Protein AF-A0A8C6L9T1-F1 (afdb_monomer_lite)

Structure (mmCIF, N/CA/C/O backbone):
data_AF-A0A8C6L9T1-F1
#
_entry.id   AF-A0A8C6L9T1-F1
#
loop_
_atom_site.group_PDB
_atom_site.id
_atom_site.type_symbol
_atom_site.label_atom_id
_atom_site.label_alt_id
_atom_site.label_comp_id
_atom_site.label_asym_id
_atom_site.label_entity_id
_atom_site.label_seq_id
_atom_site.pdbx_PDB_ins_code
_atom_site.Cartn_x
_atom_site.Cartn_y
_atom_site.Cartn_z
_atom_site.occupancy
_atom_site.B_iso_or_equiv
_atom_site.auth_seq_id
_atom_site.auth_comp_id
_atom_site.auth_asym_id
_atom_site.auth_atom_id
_atom_site.pdbx_PDB_model_num
ATOM 1 N N . MET A 1 1 ? 16.383 -9.849 5.329 1.00 54.06 1 MET A N 1
ATOM 2 C CA . MET A 1 1 ? 15.966 -8.707 4.480 1.00 54.06 1 MET A CA 1
ATOM 3 C C . MET A 1 1 ? 14.457 -8.646 4.229 1.00 54.06 1 MET A C 1
ATOM 5 O O . MET A 1 1 ? 13.927 -7.550 4.269 1.00 54.06 1 MET A O 1
ATOM 9 N N . ALA A 1 2 ? 13.731 -9.762 4.059 1.00 57.06 2 ALA A N 1
ATOM 10 C CA . ALA A 1 2 ? 12.254 -9.745 4.027 1.00 57.06 2 ALA A CA 1
ATOM 11 C C . ALA A 1 2 ? 11.595 -9.427 5.394 1.00 57.06 2 ALA A C 1
ATOM 13 O O . ALA A 1 2 ? 10.460 -8.961 5.446 1.00 57.06 2 ALA A O 1
ATOM 14 N N . SER A 1 3 ? 12.325 -9.643 6.492 1.00 67.75 3 SER A N 1
ATOM 15 C CA . SER A 1 3 ? 11.867 -9.435 7.870 1.00 67.75 3 SER A CA 1
ATOM 16 C C . SER A 1 3 ? 11.558 -7.971 8.206 1.00 67.75 3 SER A C 1
ATOM 18 O O . SER A 1 3 ? 10.491 -7.696 8.737 1.00 67.75 3 SER A O 1
ATOM 20 N N . GLU A 1 4 ? 12.423 -7.022 7.834 1.00 81.25 4 GLU A N 1
ATOM 21 C CA . GLU A 1 4 ? 12.236 -5.601 8.190 1.00 81.25 4 GLU A CA 1
ATOM 22 C C . GLU A 1 4 ? 11.032 -4.960 7.487 1.00 81.25 4 GLU A C 1
ATOM 24 O O . GLU A 1 4 ? 10.337 -4.121 8.060 1.00 81.25 4 GLU A O 1
ATOM 29 N N . LEU A 1 5 ? 10.768 -5.342 6.232 1.00 84.94 5 LEU A N 1
ATOM 30 C CA . LEU A 1 5 ? 9.596 -4.860 5.499 1.00 84.94 5 LEU A CA 1
ATOM 31 C C . LEU A 1 5 ? 8.310 -5.391 6.133 1.00 84.94 5 LEU A C 1
ATOM 33 O O . LEU A 1 5 ? 7.363 -4.631 6.328 1.00 84.94 5 LEU A O 1
ATOM 37 N N . HIS A 1 6 ? 8.297 -6.681 6.474 1.00 85.00 6 HIS A N 1
ATOM 38 C CA . HIS A 1 6 ? 7.163 -7.308 7.135 1.00 85.00 6 HIS A CA 1
ATOM 39 C C . HIS A 1 6 ? 6.893 -6.676 8.504 1.00 85.00 6 HIS A C 1
ATOM 41 O O . HIS A 1 6 ? 5.753 -6.317 8.778 1.00 85.00 6 HIS A O 1
ATOM 47 N N . GLU A 1 7 ? 7.929 -6.453 9.317 1.00 87.44 7 GLU A N 1
ATOM 48 C CA . GLU A 1 7 ? 7.809 -5.742 10.594 1.00 87.44 7 GLU A CA 1
ATOM 49 C C . GLU A 1 7 ? 7.280 -4.322 10.413 1.00 87.44 7 GLU A C 1
ATOM 51 O O . GLU A 1 7 ? 6.344 -3.936 11.103 1.00 87.44 7 GLU A O 1
ATOM 56 N N . THR A 1 8 ? 7.802 -3.559 9.449 1.00 88.75 8 THR A N 1
ATOM 57 C CA . THR A 1 8 ? 7.329 -2.187 9.194 1.00 88.75 8 THR A CA 1
ATOM 58 C C . THR A 1 8 ? 5.836 -2.172 8.853 1.00 88.75 8 THR A C 1
ATOM 60 O O . THR A 1 8 ? 5.078 -1.356 9.374 1.00 88.75 8 THR A O 1
ATOM 63 N N . ILE A 1 9 ? 5.393 -3.095 7.994 1.00 88.81 9 ILE A N 1
ATOM 64 C CA . ILE A 1 9 ? 3.982 -3.228 7.608 1.00 88.81 9 ILE A CA 1
ATOM 65 C C . ILE A 1 9 ? 3.132 -3.685 8.799 1.00 88.81 9 ILE A C 1
ATOM 67 O O . ILE A 1 9 ? 2.029 -3.177 9.005 1.00 88.81 9 ILE A O 1
ATOM 71 N N . PHE A 1 10 ? 3.643 -4.624 9.592 1.00 88.62 10 PHE A N 1
ATOM 72 C CA . PHE A 1 10 ? 2.964 -5.154 10.765 1.00 88.62 10 PHE A CA 1
ATOM 73 C C . PHE A 1 10 ? 2.772 -4.084 11.843 1.00 88.62 10 PHE A C 1
ATOM 75 O O . PHE A 1 10 ? 1.658 -3.913 12.335 1.00 88.62 10 PHE A O 1
ATOM 82 N N . MET A 1 11 ? 3.812 -3.304 12.142 1.00 89.12 11 MET A N 1
ATOM 83 C CA . MET A 1 11 ? 3.736 -2.173 13.068 1.00 89.12 11 MET A CA 1
ATOM 84 C C . MET A 1 11 ? 2.771 -1.108 12.551 1.00 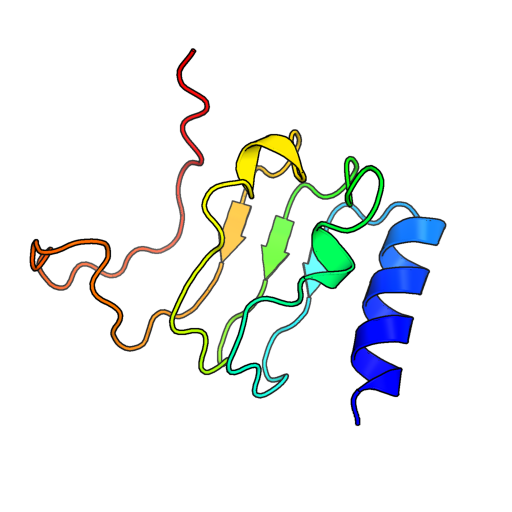89.12 11 MET A C 1
ATOM 86 O O . MET A 1 11 ? 1.881 -0.683 13.281 1.00 89.12 11 MET A O 1
ATOM 90 N N . ALA A 1 12 ? 2.834 -0.770 11.260 1.00 90.12 12 ALA A N 1
ATOM 91 C CA . ALA A 1 12 ? 1.903 0.186 10.665 1.00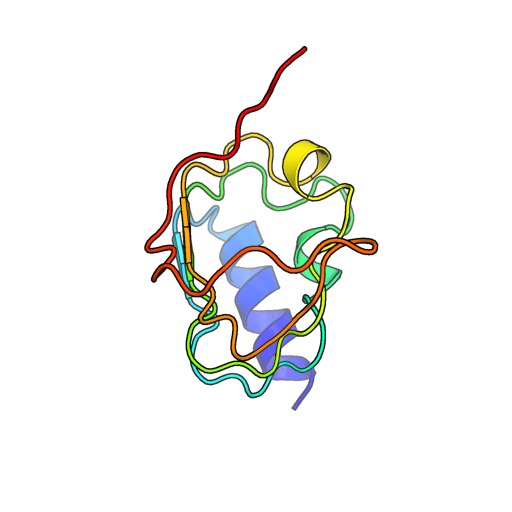 90.12 12 ALA A CA 1
ATOM 92 C C . ALA A 1 12 ? 0.437 -0.263 10.750 1.00 90.12 12 ALA A C 1
ATOM 94 O O . ALA A 1 12 ? -0.457 0.565 10.944 1.00 90.12 12 ALA A O 1
ATOM 95 N N . LYS A 1 13 ? 0.182 -1.571 10.629 1.00 88.38 13 LYS A N 1
ATOM 96 C CA . LYS A 1 13 ? -1.150 -2.158 10.803 1.00 88.38 13 LYS A CA 1
ATOM 97 C C . LYS A 1 13 ? -1.602 -2.085 12.262 1.00 88.38 13 LYS A C 1
ATOM 99 O O . LYS A 1 13 ? -2.726 -1.649 12.506 1.00 88.38 13 LYS A O 1
ATOM 104 N N . GLN A 1 14 ? -0.749 -2.477 13.211 1.00 88.38 14 GLN A N 1
ATOM 105 C CA . GLN A 1 14 ? -1.068 -2.454 14.643 1.00 88.38 14 GLN A CA 1
ATOM 106 C C . GLN A 1 14 ? -1.319 -1.035 15.160 1.00 88.38 14 GLN A C 1
ATOM 108 O O . GLN A 1 14 ? -2.323 -0.784 15.823 1.00 88.38 14 GLN A O 1
ATOM 113 N N . GLU A 1 15 ? -0.458 -0.091 14.792 1.00 90.19 15 GLU A N 1
ATOM 114 C CA . GLU A 1 15 ? -0.547 1.308 15.218 1.00 90.19 15 GLU A CA 1
ATOM 115 C C . GLU A 1 15 ? -1.509 2.140 14.359 1.00 90.19 15 GLU A C 1
ATOM 117 O O . GLU A 1 15 ? -1.676 3.341 14.577 1.00 90.19 15 GLU A O 1
ATOM 122 N N . ARG A 1 16 ? -2.173 1.508 13.379 1.00 89.25 16 ARG A N 1
ATOM 123 C CA . ARG A 1 16 ? -3.164 2.128 12.485 1.00 89.25 16 ARG A CA 1
ATOM 124 C C . ARG A 1 16 ? -2.627 3.398 11.822 1.00 89.25 16 ARG A C 1
ATOM 126 O O . ARG A 1 16 ? -3.307 4.424 11.754 1.00 89.25 16 ARG A O 1
ATOM 133 N N . HIS A 1 17 ? -1.398 3.325 11.324 1.00 91.44 17 HIS A N 1
ATOM 134 C CA . HIS A 1 17 ? -0.753 4.450 10.669 1.00 91.44 17 HIS A CA 1
ATOM 135 C C . HIS A 1 17 ? -1.517 4.892 9.422 1.00 91.44 17 HIS A C 1
ATOM 137 O O . HIS A 1 17 ? -1.818 4.103 8.525 1.00 91.44 17 HIS A O 1
ATOM 143 N N . LYS A 1 18 ? -1.758 6.201 9.344 1.00 90.81 18 LYS A N 1
ATOM 144 C CA . LYS A 1 18 ? -2.340 6.848 8.164 1.00 90.81 18 LYS A CA 1
ATOM 145 C C . LYS A 1 18 ? -1.332 7.046 7.043 1.00 90.81 18 LYS A C 1
ATOM 147 O O . LYS A 1 18 ? -1.719 7.111 5.884 1.00 90.81 18 LYS A O 1
ATOM 152 N N . ASN A 1 19 ? -0.048 7.147 7.374 1.00 89.81 19 ASN A N 1
ATOM 153 C CA . ASN A 1 19 ? 1.017 7.393 6.412 1.00 89.81 19 ASN A CA 1
ATOM 154 C C . ASN A 1 19 ? 2.060 6.280 6.532 1.00 89.81 19 ASN A C 1
ATOM 156 O O . ASN A 1 19 ? 2.540 6.017 7.633 1.00 89.81 19 ASN A O 1
ATOM 160 N N . LEU A 1 20 ? 2.425 5.655 5.414 1.00 90.94 20 LEU A N 1
ATOM 161 C CA . LEU A 1 20 ? 3.432 4.598 5.373 1.00 90.94 20 LEU A CA 1
ATOM 162 C C . LEU A 1 20 ? 4.549 4.948 4.395 1.00 90.94 20 LEU A C 1
ATOM 164 O O . LEU A 1 20 ? 4.305 5.270 3.230 1.00 90.94 20 LEU A O 1
ATOM 168 N N . PHE A 1 21 ? 5.787 4.841 4.875 1.00 90.06 21 PHE A N 1
ATOM 169 C CA . PHE A 1 21 ? 6.990 5.161 4.119 1.00 90.06 21 PHE A CA 1
ATOM 170 C C . PHE A 1 21 ? 7.783 3.890 3.815 1.00 90.06 21 PHE A C 1
ATOM 172 O O . PHE A 1 21 ? 8.435 3.321 4.682 1.00 90.06 21 PHE A O 1
ATOM 179 N N . LEU A 1 22 ? 7.762 3.477 2.553 1.00 88.38 22 LEU A N 1
ATOM 180 C CA . LEU A 1 22 ? 8.535 2.363 2.000 1.00 88.38 22 LEU A CA 1
ATOM 181 C C . LEU A 1 22 ? 9.523 2.853 0.933 1.00 88.38 22 LEU A C 1
ATOM 183 O O . LEU A 1 22 ? 9.849 2.142 -0.016 1.00 88.38 22 LEU A O 1
ATOM 187 N N . ASN A 1 23 ? 9.980 4.098 1.053 1.00 86.25 23 ASN A N 1
ATOM 188 C CA . ASN A 1 23 ? 10.950 4.675 0.130 1.00 86.25 23 ASN A CA 1
ATOM 189 C C . ASN A 1 23 ? 12.311 3.969 0.269 1.00 86.25 23 ASN A C 1
ATOM 191 O O . ASN A 1 23 ? 12.694 3.597 1.378 1.00 86.25 23 ASN A O 1
ATOM 195 N N . TYR A 1 24 ? 13.070 3.862 -0.827 1.00 85.88 24 TYR A N 1
ATOM 196 C CA . TYR A 1 24 ? 14.444 3.322 -0.828 1.00 85.88 24 TYR A CA 1
ATOM 197 C C . TYR A 1 24 ? 14.568 1.873 -0.326 1.00 85.88 24 TYR A C 1
ATOM 199 O O . TYR A 1 24 ? 15.602 1.482 0.211 1.00 85.88 24 TYR A O 1
ATOM 207 N N . LYS A 1 25 ? 13.523 1.056 -0.486 1.00 85.19 25 LYS A N 1
ATOM 208 C CA . LYS A 1 25 ? 13.515 -0.347 -0.039 1.00 85.19 25 LYS A CA 1
ATOM 209 C C . LYS A 1 25 ? 13.912 -1.334 -1.141 1.00 85.19 25 LYS A C 1
ATOM 211 O O . LYS A 1 25 ? 13.853 -2.540 -0.926 1.00 85.19 25 LYS A O 1
ATOM 216 N N . ASN A 1 26 ? 14.334 -0.826 -2.303 1.00 83.31 26 ASN A N 1
ATOM 217 C CA . ASN A 1 26 ? 14.730 -1.608 -3.475 1.00 83.31 26 ASN A CA 1
ATOM 218 C C . ASN A 1 26 ? 13.664 -2.650 -3.881 1.00 83.31 26 ASN A C 1
ATOM 220 O O . ASN A 1 26 ? 13.981 -3.755 -4.321 1.00 83.31 26 ASN A O 1
ATOM 224 N N . LEU A 1 27 ? 12.386 -2.306 -3.683 1.00 83.19 27 LEU A N 1
ATOM 225 C CA . LEU A 1 27 ? 11.264 -3.204 -3.943 1.00 83.19 27 LEU A CA 1
ATOM 226 C C . LEU A 1 27 ? 11.079 -3.363 -5.451 1.00 83.19 27 LEU A C 1
ATOM 228 O O . LEU A 1 27 ? 10.814 -2.384 -6.145 1.00 83.19 27 LEU A O 1
ATOM 232 N N . ASN A 1 28 ? 11.196 -4.594 -5.946 1.00 82.06 28 ASN A N 1
ATOM 233 C CA . ASN A 1 28 ? 10.927 -4.921 -7.352 1.00 82.06 28 ASN A CA 1
ATOM 234 C C . ASN A 1 28 ? 9.437 -5.198 -7.610 1.00 82.06 28 ASN A C 1
ATOM 236 O O . ASN A 1 28 ? 8.950 -5.045 -8.727 1.00 82.06 28 ASN A O 1
ATOM 240 N N . MET A 1 29 ? 8.707 -5.603 -6.568 1.00 82.00 29 MET A N 1
ATOM 241 C CA . MET A 1 29 ? 7.276 -5.895 -6.615 1.00 82.00 29 MET A CA 1
ATOM 242 C C . MET A 1 29 ? 6.552 -5.169 -5.491 1.00 82.00 29 MET A C 1
ATOM 244 O O . MET A 1 29 ? 7.137 -4.906 -4.436 1.00 82.00 29 MET A O 1
ATOM 248 N N . PHE A 1 30 ? 5.271 -4.870 -5.711 1.00 84.00 30 PHE A N 1
ATOM 249 C CA . PHE A 1 30 ? 4.430 -4.309 -4.664 1.00 84.00 30 PHE A CA 1
ATOM 250 C C . PHE A 1 30 ? 4.314 -5.315 -3.503 1.00 84.00 30 PHE A C 1
ATOM 252 O O . PHE A 1 30 ? 4.032 -6.490 -3.756 1.00 84.00 30 PHE A O 1
ATOM 259 N N . PRO A 1 31 ? 4.525 -4.895 -2.243 1.00 86.19 31 PRO A N 1
ATOM 260 C CA . PRO A 1 31 ? 4.467 -5.801 -1.104 1.00 86.19 31 PRO A CA 1
ATOM 261 C C . PRO A 1 31 ? 3.030 -6.264 -0.870 1.00 86.19 31 PRO A C 1
ATOM 263 O O . PRO A 1 31 ? 2.179 -5.519 -0.380 1.00 86.19 31 PRO A O 1
ATOM 266 N N . VAL A 1 32 ? 2.762 -7.517 -1.233 1.00 84.19 32 VAL A N 1
ATOM 267 C CA . VAL A 1 32 ? 1.435 -8.141 -1.136 1.00 84.19 32 VAL A CA 1
ATOM 268 C C . VAL A 1 32 ? 0.939 -8.216 0.306 1.00 84.19 32 VAL A C 1
ATOM 270 O O . VAL A 1 32 ? -0.263 -8.281 0.539 1.00 84.19 32 VAL A O 1
ATOM 273 N N . GLU A 1 33 ? 1.842 -8.144 1.282 1.00 85.31 33 GLU A N 1
ATOM 274 C CA . GLU A 1 33 ? 1.543 -8.044 2.709 1.00 85.31 33 GLU A CA 1
ATOM 275 C C . GLU A 1 33 ? 0.677 -6.822 3.039 1.00 85.31 33 GLU A C 1
ATOM 277 O O . GLU A 1 33 ? -0.148 -6.909 3.944 1.00 85.31 33 GLU A O 1
ATOM 282 N N . LEU A 1 34 ? 0.785 -5.722 2.278 1.00 84.88 34 LEU A N 1
ATOM 283 C CA . LEU A 1 34 ? -0.103 -4.559 2.431 1.00 84.88 34 LEU A CA 1
ATOM 284 C C . LEU A 1 34 ? -1.562 -4.864 2.065 1.00 84.88 34 LEU A C 1
ATOM 286 O O . LEU A 1 34 ? -2.470 -4.141 2.476 1.00 84.88 34 LEU A O 1
ATOM 290 N N . LEU A 1 35 ? -1.779 -5.912 1.269 1.00 84.38 35 LEU A N 1
ATOM 291 C CA . LEU A 1 35 ? -3.070 -6.302 0.700 1.00 84.38 35 LEU A CA 1
ATOM 292 C C . LEU A 1 35 ? -3.615 -7.598 1.308 1.00 84.38 35 LEU A C 1
ATOM 294 O O . LEU A 1 35 ? -4.741 -7.992 0.993 1.00 84.38 35 LEU A O 1
ATOM 298 N N . LYS A 1 36 ? -2.828 -8.273 2.156 1.00 82.88 36 LYS A N 1
ATOM 299 C CA . LYS A 1 36 ? -3.264 -9.460 2.898 1.00 82.88 36 LYS A CA 1
ATOM 300 C C . LYS A 1 36 ? -4.328 -9.091 3.935 1.00 82.88 36 LYS A C 1
ATOM 302 O O . LYS A 1 36 ? -4.379 -7.968 4.440 1.00 82.88 36 LYS A O 1
ATOM 307 N N . ASP A 1 37 ? -5.174 -10.070 4.251 1.00 81.56 37 ASP A N 1
ATOM 308 C CA . ASP A 1 37 ? -6.324 -9.934 5.151 1.00 81.56 37 ASP A CA 1
ATOM 309 C C . ASP A 1 37 ? -7.249 -8.768 4.738 1.00 81.56 37 ASP A C 1
ATOM 311 O O . ASP A 1 37 ? -7.550 -8.575 3.554 1.00 81.56 37 ASP A O 1
ATOM 315 N N . GLU A 1 38 ? -7.674 -7.968 5.716 1.00 74.00 38 GLU A N 1
ATOM 316 C CA . GLU A 1 38 ? -8.491 -6.764 5.554 1.00 74.00 38 GLU A CA 1
ATOM 317 C C . GLU A 1 38 ? -7.737 -5.590 4.890 1.00 74.00 38 GLU A C 1
ATOM 319 O O . GLU A 1 38 ? -8.356 -4.556 4.637 1.00 74.00 38 GLU A O 1
ATOM 324 N N . GLY A 1 39 ? -6.434 -5.732 4.599 1.00 73.44 39 GLY A N 1
ATOM 325 C CA . GLY A 1 39 ? -5.568 -4.652 4.118 1.00 73.44 39 GLY A CA 1
ATOM 326 C C . GLY A 1 39 ? -5.352 -3.541 5.156 1.00 73.44 39 GLY A C 1
ATOM 327 O O . GLY A 1 39 ? -5.911 -3.560 6.258 1.00 73.44 39 GLY A O 1
ATOM 328 N N . LEU A 1 40 ? -4.527 -2.541 4.832 1.00 84.25 40 LEU A N 1
ATOM 329 C CA . LEU A 1 40 ? -4.344 -1.369 5.698 1.00 84.25 40 LEU A CA 1
ATOM 330 C C . LEU A 1 40 ? -5.469 -0.353 5.461 1.00 84.25 40 LEU A C 1
ATOM 332 O O . LEU A 1 40 ? -5.267 0.702 4.865 1.00 84.25 40 LEU A O 1
ATOM 336 N N . ARG A 1 41 ? -6.668 -0.648 5.976 1.00 84.38 41 ARG A N 1
ATOM 337 C CA . ARG A 1 41 ? -7.840 0.234 5.830 1.00 84.38 41 ARG A CA 1
ATOM 338 C C . ARG A 1 41 ? -7.648 1.630 6.407 1.00 84.38 41 ARG A C 1
ATOM 340 O O . ARG A 1 41 ? -8.379 2.521 6.023 1.00 84.38 41 ARG A O 1
ATOM 347 N N . PHE A 1 42 ? -6.716 1.846 7.328 1.00 87.12 42 PHE A N 1
ATOM 348 C CA . PHE A 1 42 ? -6.466 3.172 7.911 1.00 87.12 42 PHE A CA 1
ATOM 349 C C . PHE A 1 42 ? -5.475 4.007 7.103 1.00 87.12 42 PHE A C 1
ATOM 351 O O . PHE A 1 42 ? -5.289 5.183 7.402 1.00 87.12 42 PHE A O 1
ATOM 358 N N . LEU A 1 43 ? -4.827 3.398 6.110 1.00 87.56 43 LEU A N 1
ATOM 359 C CA . LEU A 1 43 ? -3.769 4.030 5.351 1.00 87.56 43 LEU A CA 1
ATOM 360 C C . LEU A 1 43 ? -4.356 5.031 4.358 1.00 87.56 43 LEU A C 1
ATOM 362 O O . LEU A 1 43 ? -5.078 4.659 3.440 1.00 87.56 43 LEU A O 1
ATOM 366 N N . GLU A 1 44 ? -3.996 6.294 4.545 1.00 86.62 44 GLU A N 1
ATOM 367 C CA . GLU A 1 44 ? -4.366 7.417 3.690 1.00 86.62 44 GLU A CA 1
ATOM 368 C C . GLU A 1 44 ? -3.256 7.752 2.689 1.00 86.62 44 GLU A C 1
ATOM 370 O O . GLU A 1 44 ? -3.546 8.183 1.574 1.00 86.62 44 GLU A O 1
ATOM 375 N N . ARG A 1 45 ? -1.979 7.564 3.054 1.00 83.81 45 ARG A N 1
ATOM 376 C CA . ARG A 1 45 ? -0.837 7.913 2.196 1.00 83.81 45 ARG A CA 1
ATOM 377 C C . ARG A 1 45 ? 0.222 6.822 2.170 1.00 83.81 45 ARG A C 1
ATOM 379 O O . ARG A 1 45 ? 0.701 6.389 3.218 1.00 83.81 45 ARG A O 1
ATOM 386 N N . LEU A 1 46 ? 0.641 6.430 0.970 1.00 86.81 46 LEU A N 1
ATOM 387 C CA . LEU A 1 46 ? 1.694 5.441 0.747 1.00 86.81 46 LEU A CA 1
ATOM 388 C C . LEU A 1 46 ? 2.827 6.033 -0.095 1.00 86.81 46 LEU A C 1
ATOM 390 O O . LEU A 1 46 ? 2.631 6.411 -1.249 1.00 86.81 46 LEU A O 1
ATOM 394 N N . TYR A 1 47 ? 4.033 6.062 0.470 1.00 86.12 47 TYR A N 1
ATOM 395 C CA . TYR A 1 47 ? 5.236 6.562 -0.190 1.00 86.12 47 TYR A CA 1
ATOM 396 C C . TYR A 1 47 ? 6.170 5.400 -0.536 1.00 86.12 47 TYR A C 1
ATOM 398 O O . TYR A 1 47 ? 6.668 4.711 0.349 1.00 86.12 47 TYR A O 1
ATOM 406 N N . MET A 1 48 ? 6.430 5.192 -1.823 1.00 83.19 48 MET A N 1
ATOM 407 C CA . MET A 1 48 ? 7.274 4.124 -2.372 1.00 83.19 48 MET A CA 1
ATOM 408 C C . MET A 1 48 ? 8.283 4.666 -3.399 1.00 83.19 48 MET A C 1
ATOM 410 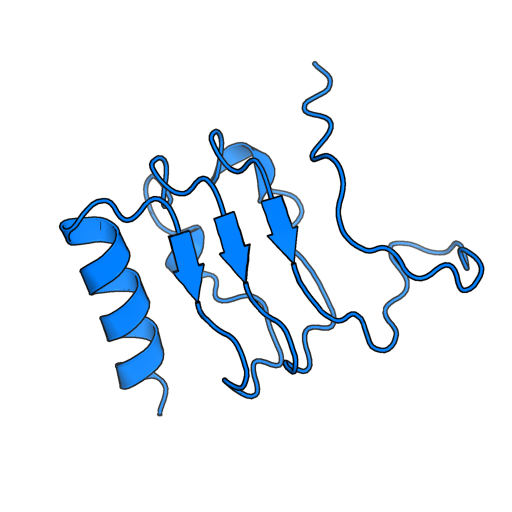O O . MET A 1 48 ? 8.636 3.986 -4.363 1.00 83.19 48 MET A O 1
ATOM 414 N N . LYS A 1 49 ? 8.755 5.902 -3.224 1.00 82.75 49 LYS A N 1
ATOM 415 C CA . LYS A 1 49 ? 9.763 6.526 -4.091 1.00 82.75 49 LYS A CA 1
ATOM 416 C C . LYS A 1 49 ? 11.083 5.751 -4.057 1.00 82.75 49 LYS A C 1
ATOM 418 O O . LYS A 1 49 ? 11.472 5.210 -3.023 1.00 82.75 49 LYS A O 1
ATOM 423 N N . ARG A 1 50 ? 11.799 5.766 -5.189 1.00 81.44 50 ARG A N 1
ATOM 424 C CA . ARG A 1 50 ? 13.087 5.069 -5.370 1.00 81.44 50 ARG A CA 1
ATOM 425 C C . ARG A 1 50 ? 13.009 3.583 -4.995 1.00 81.44 50 ARG A C 1
ATOM 427 O O . ARG A 1 50 ? 13.852 3.054 -4.278 1.00 81.44 50 ARG A O 1
ATOM 434 N N . ASN A 1 51 ? 11.961 2.937 -5.488 1.00 80.81 51 ASN A N 1
ATOM 435 C CA . ASN A 1 51 ? 11.885 1.491 -5.627 1.00 80.81 51 ASN A CA 1
ATOM 436 C C . ASN A 1 51 ? 11.866 1.148 -7.120 1.00 80.81 51 ASN A C 1
ATOM 438 O O . ASN A 1 51 ? 11.602 2.017 -7.949 1.00 80.81 51 ASN A O 1
ATOM 442 N N . SER A 1 52 ? 12.092 -0.118 -7.444 1.00 79.12 52 SER A N 1
ATOM 443 C CA . SER A 1 52 ? 12.079 -0.651 -8.810 1.00 79.12 52 SER A CA 1
ATOM 444 C C . SER A 1 52 ? 10.720 -1.279 -9.140 1.00 79.12 52 SER A C 1
ATOM 446 O O . SER A 1 52 ? 10.647 -2.328 -9.776 1.00 79.12 52 SER A O 1
ATOM 448 N N . LEU A 1 53 ? 9.637 -0.669 -8.642 1.00 74.25 53 LEU A N 1
ATOM 449 C CA . LEU A 1 53 ? 8.282 -1.188 -8.799 1.00 74.25 53 LEU A CA 1
ATOM 450 C C . LEU A 1 53 ? 7.874 -1.117 -10.262 1.00 74.25 53 LEU A C 1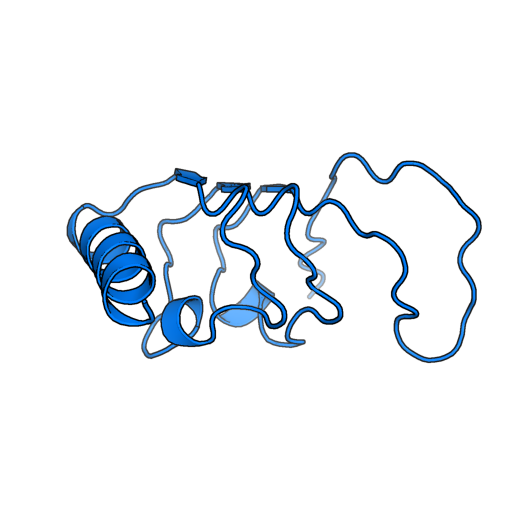
ATOM 452 O O . LEU A 1 53 ? 7.723 -0.032 -10.821 1.00 74.25 53 LEU A O 1
ATOM 456 N N . THR A 1 54 ? 7.660 -2.287 -10.848 1.00 69.00 54 THR A N 1
ATOM 457 C CA . THR A 1 54 ? 7.189 -2.397 -12.223 1.00 69.00 54 THR A CA 1
ATOM 458 C C . THR A 1 54 ? 5.668 -2.381 -12.285 1.00 69.00 54 THR A C 1
ATOM 460 O O . THR A 1 54 ? 5.076 -1.726 -13.125 1.00 69.00 54 THR A O 1
ATOM 463 N N . THR A 1 55 ? 4.988 -3.056 -11.370 1.00 71.62 55 THR A N 1
ATOM 464 C CA . THR A 1 55 ? 3.534 -3.228 -11.447 1.00 71.62 55 THR A CA 1
ATOM 465 C C . THR A 1 55 ? 2.862 -2.877 -10.130 1.00 71.62 55 THR A C 1
ATOM 467 O O . THR A 1 55 ? 3.413 -3.097 -9.048 1.00 71.62 55 THR A O 1
ATOM 470 N N . LEU A 1 56 ? 1.657 -2.314 -10.236 1.00 76.19 56 LEU A N 1
ATOM 471 C CA . LEU A 1 56 ? 0.734 -2.157 -9.121 1.00 76.19 56 LEU A CA 1
ATOM 472 C C . LEU A 1 56 ? -0.398 -3.185 -9.268 1.00 76.19 56 LEU A C 1
ATOM 474 O O . LEU A 1 56 ? -0.804 -3.479 -10.391 1.00 76.19 56 LEU A O 1
ATOM 478 N N . PRO A 1 57 ? -0.901 -3.744 -8.160 1.00 76.94 57 PRO A N 1
ATOM 479 C CA . PRO A 1 57 ? -1.961 -4.742 -8.196 1.00 76.94 57 PRO A CA 1
ATOM 480 C C . PRO A 1 57 ? -3.327 -4.110 -8.495 1.00 76.94 57 PRO A C 1
ATOM 482 O O . PRO A 1 57 ? -3.678 -3.074 -7.932 1.00 76.94 57 PRO A O 1
ATOM 485 N N . ASP A 1 58 ? -4.129 -4.774 -9.330 1.00 74.69 58 ASP A N 1
ATOM 486 C CA . ASP A 1 58 ? -5.435 -4.271 -9.789 1.00 74.69 58 ASP A CA 1
ATOM 487 C C . ASP A 1 58 ? -6.463 -4.107 -8.646 1.00 74.69 58 ASP A C 1
ATOM 489 O O . ASP A 1 58 ? -7.390 -3.306 -8.731 1.00 74.69 58 ASP A O 1
ATOM 493 N N . ASN A 1 59 ? -6.295 -4.840 -7.539 1.00 74.56 59 ASN A N 1
ATOM 494 C CA . ASN A 1 59 ? -7.190 -4.820 -6.375 1.00 74.56 59 ASN A CA 1
ATOM 495 C C . ASN A 1 59 ? -6.786 -3.805 -5.286 1.00 74.56 59 ASN A C 1
ATOM 497 O O . ASN A 1 59 ? -7.337 -3.839 -4.181 1.00 74.56 59 ASN A O 1
ATOM 501 N N . LEU A 1 60 ? -5.848 -2.894 -5.578 1.00 77.44 60 LEU A N 1
ATOM 502 C CA . LEU A 1 60 ? -5.335 -1.917 -4.614 1.00 77.44 60 LEU A CA 1
ATOM 503 C C . LEU A 1 60 ? -6.456 -1.067 -3.990 1.00 77.44 60 LEU A C 1
ATOM 505 O O . LEU A 1 60 ? -6.494 -0.913 -2.773 1.00 77.44 60 LEU A O 1
ATOM 509 N N . ALA A 1 61 ? -7.404 -0.585 -4.800 1.00 74.19 61 ALA A N 1
ATOM 510 C CA . ALA A 1 61 ? -8.519 0.243 -4.328 1.00 74.19 61 ALA A CA 1
ATOM 511 C C . ALA A 1 61 ? -9.480 -0.512 -3.389 1.00 74.19 61 ALA A C 1
ATOM 513 O O . ALA A 1 61 ? -10.023 0.074 -2.459 1.00 74.19 61 ALA A O 1
ATOM 514 N N . GLN A 1 62 ? -9.661 -1.823 -3.588 1.00 78.62 62 GLN A N 1
ATOM 515 C CA . GLN A 1 62 ? -10.517 -2.646 -2.722 1.00 78.62 62 GLN A CA 1
ATOM 516 C C . GLN A 1 62 ? -9.854 -2.925 -1.368 1.00 78.62 62 GLN A C 1
ATOM 518 O O . GLN A 1 62 ? -10.525 -3.016 -0.341 1.00 78.62 62 GLN A O 1
ATOM 523 N N . LYS A 1 63 ? -8.527 -3.087 -1.366 1.00 79.81 63 LYS A N 1
ATOM 524 C CA . LYS A 1 63 ? -7.744 -3.440 -0.174 1.00 79.81 63 LYS A CA 1
ATOM 525 C C . LYS A 1 63 ? -7.282 -2.231 0.634 1.00 79.81 63 LYS A C 1
ATOM 527 O O . LYS A 1 63 ? -7.097 -2.352 1.842 1.00 79.81 63 LYS A O 1
ATOM 532 N N . LEU A 1 64 ? -7.131 -1.073 -0.003 1.00 83.06 64 LEU A N 1
ATOM 533 C CA . LEU A 1 64 ? -6.766 0.194 0.628 1.00 83.06 64 LEU A CA 1
ATOM 534 C C . LEU A 1 64 ? -7.862 1.245 0.361 1.00 83.06 64 LEU A C 1
ATOM 536 O O . LEU A 1 64 ? -7.615 2.230 -0.333 1.00 83.06 64 LEU A O 1
ATOM 540 N N . PRO A 1 65 ? -9.081 1.048 0.901 1.00 81.62 65 PRO A N 1
ATOM 541 C CA . PRO A 1 65 ? -10.251 1.861 0.552 1.00 81.62 65 PRO A CA 1
ATOM 542 C C . PRO A 1 65 ? -10.142 3.329 0.978 1.00 81.62 65 PRO A C 1
ATOM 544 O O . PRO A 1 65 ? -10.817 4.178 0.411 1.00 81.62 65 PRO A O 1
ATOM 547 N N . ASN A 1 66 ? -9.299 3.637 1.967 1.00 82.81 66 ASN A N 1
ATOM 548 C CA . ASN A 1 66 ? -9.093 5.001 2.456 1.00 82.81 66 ASN A CA 1
ATOM 549 C C . ASN A 1 66 ? -7.813 5.645 1.909 1.00 82.81 66 ASN A C 1
ATOM 551 O O . ASN A 1 66 ? -7.431 6.717 2.375 1.00 82.81 66 ASN A O 1
ATOM 555 N N . LEU A 1 67 ? -7.143 5.015 0.938 1.00 80.69 67 LEU A N 1
ATOM 556 C CA . LEU A 1 67 ? -5.922 5.557 0.358 1.00 80.69 67 LEU A CA 1
ATOM 557 C C . LEU A 1 67 ? -6.255 6.780 -0.499 1.00 80.69 67 LEU A C 1
ATOM 559 O O . LEU A 1 67 ? -6.966 6.694 -1.495 1.00 80.69 67 LEU A O 1
ATOM 563 N N . ILE A 1 68 ? -5.715 7.922 -0.095 1.00 77.62 68 ILE A N 1
ATOM 564 C CA . ILE A 1 68 ? -5.887 9.223 -0.741 1.00 77.62 68 ILE A CA 1
ATOM 565 C C . ILE A 1 68 ? -4.732 9.469 -1.712 1.00 77.62 68 ILE A C 1
ATOM 567 O O . ILE A 1 68 ? -4.926 9.984 -2.813 1.00 77.62 68 ILE A O 1
ATOM 571 N N . GLU A 1 69 ? -3.515 9.108 -1.300 1.00 76.75 69 GLU A N 1
ATOM 572 C CA . GLU A 1 69 ? -2.293 9.443 -2.021 1.00 76.75 69 GLU A CA 1
ATOM 573 C C . GLU A 1 69 ? -1.348 8.241 -2.105 1.00 76.75 69 GLU A C 1
ATOM 575 O O . GLU A 1 69 ? -0.960 7.651 -1.097 1.00 76.75 69 GLU A O 1
ATOM 580 N N . LEU A 1 70 ? -0.932 7.901 -3.324 1.00 77.94 70 LEU A N 1
ATOM 581 C CA . LEU A 1 70 ? 0.112 6.918 -3.580 1.00 77.94 70 LEU A CA 1
ATOM 582 C C . LEU A 1 70 ? 1.220 7.592 -4.390 1.00 77.94 70 LEU A C 1
ATOM 584 O O . LEU A 1 70 ? 1.008 8.024 -5.521 1.00 77.94 70 LEU A O 1
ATOM 588 N N . LEU A 1 71 ? 2.408 7.688 -3.799 1.00 74.69 71 LEU A N 1
ATOM 589 C CA . LEU A 1 71 ? 3.588 8.275 -4.423 1.00 74.69 71 LEU A CA 1
ATOM 590 C C . LEU A 1 71 ? 4.617 7.185 -4.698 1.00 74.69 71 LEU A C 1
ATOM 592 O O . LEU A 1 71 ? 5.373 6.796 -3.811 1.00 74.69 71 LEU A O 1
ATOM 596 N N . TYR A 1 72 ? 4.694 6.738 -5.947 1.00 72.19 72 TYR A N 1
ATOM 597 C CA . TYR A 1 72 ? 5.762 5.875 -6.443 1.00 72.19 72 TYR A CA 1
ATOM 598 C C . TYR A 1 72 ? 6.503 6.607 -7.567 1.00 72.19 72 TYR A C 1
ATOM 600 O O . TYR A 1 72 ? 5.884 7.299 -8.369 1.00 72.19 72 TYR A O 1
ATOM 608 N N . ILE A 1 73 ? 7.836 6.522 -7.602 1.00 62.03 73 ILE A N 1
ATOM 609 C CA . ILE A 1 73 ? 8.593 7.001 -8.767 1.00 62.03 73 ILE A CA 1
ATOM 610 C C . ILE A 1 73 ? 8.593 5.847 -9.760 1.00 62.03 73 ILE A C 1
ATOM 612 O O . ILE A 1 73 ? 9.290 4.857 -9.559 1.00 62.03 73 ILE A O 1
ATOM 616 N N . CYS A 1 74 ? 7.751 5.966 -10.781 1.00 52.34 74 CYS A N 1
ATOM 617 C CA . CYS A 1 74 ? 7.722 5.058 -11.914 1.00 52.34 74 CYS A CA 1
ATOM 618 C C . CYS A 1 74 ? 8.899 5.408 -12.825 1.00 52.34 74 CYS A C 1
ATOM 620 O O . CYS A 1 74 ? 8.832 6.382 -13.572 1.00 52.34 74 CYS A O 1
ATOM 622 N N . ILE A 1 75 ? 9.988 4.643 -12.764 1.00 37.91 75 ILE A N 1
ATOM 623 C CA . ILE A 1 75 ? 10.860 4.549 -13.933 1.00 37.91 75 ILE A CA 1
ATOM 624 C C . ILE A 1 75 ? 10.351 3.375 -14.760 1.00 37.91 75 ILE A C 1
ATOM 626 O O . ILE A 1 75 ? 10.670 2.220 -14.510 1.00 37.91 75 ILE A O 1
ATOM 630 N N . THR A 1 76 ? 9.501 3.722 -15.725 1.00 39.06 76 THR A N 1
ATOM 631 C CA . THR A 1 76 ? 9.104 2.876 -16.852 1.00 39.06 76 THR A CA 1
ATOM 632 C C . THR A 1 76 ? 8.310 1.627 -16.483 1.00 39.06 76 THR A C 1
ATOM 634 O O . THR A 1 76 ? 8.894 0.553 -16.461 1.00 39.06 76 THR A O 1
ATOM 637 N N . VAL A 1 77 ? 6.974 1.713 -16.357 1.00 41.09 77 VAL A N 1
ATOM 638 C CA . VAL A 1 77 ? 6.111 0.581 -16.750 1.00 41.09 77 VAL A CA 1
ATOM 639 C C . VAL A 1 77 ? 4.814 0.984 -17.446 1.00 41.09 77 VAL A C 1
ATOM 641 O O . VAL A 1 77 ? 3.970 1.723 -16.948 1.00 41.09 77 VAL A O 1
ATOM 644 N N . CYS A 1 78 ? 4.698 0.368 -18.619 1.00 34.47 78 CYS A N 1
ATOM 645 C CA . CYS A 1 78 ? 3.547 0.147 -19.469 1.00 34.47 78 CYS A CA 1
ATOM 646 C C . CYS A 1 78 ? 2.403 -0.556 -18.712 1.00 34.47 78 CYS A C 1
ATOM 648 O O . CYS A 1 78 ? 2.492 -1.741 -18.390 1.00 34.47 78 CYS A O 1
ATOM 650 N N . ILE A 1 79 ? 1.298 0.151 -18.478 1.00 33.25 79 ILE A N 1
ATOM 651 C CA . ILE A 1 79 ? 0.031 -0.472 -18.089 1.00 33.25 79 ILE A CA 1
ATOM 652 C C . ILE A 1 79 ? -0.697 -0.831 -19.391 1.00 33.25 79 ILE A C 1
ATOM 654 O O . ILE A 1 79 ? -1.149 0.040 -20.126 1.00 33.25 79 ILE A O 1
ATOM 658 N N . LYS A 1 80 ? -0.770 -2.131 -19.699 1.00 34.97 80 LYS A N 1
ATOM 659 C CA . LYS A 1 80 ? -1.687 -2.731 -20.691 1.00 34.97 80 LYS A CA 1
ATOM 660 C C . LYS A 1 80 ? -1.744 -2.029 -22.066 1.00 34.97 80 LYS A C 1
ATOM 662 O O . LYS A 1 80 ? -2.811 -1.652 -22.540 1.00 34.97 80 LYS A O 1
ATOM 667 N N . GLY A 1 81 ? -0.606 -1.921 -22.754 1.00 31.20 81 GLY A N 1
ATOM 668 C CA . GLY A 1 81 ? -0.596 -1.742 -24.213 1.00 31.20 81 GLY A CA 1
ATOM 669 C C . GLY A 1 81 ? -0.946 -0.350 -24.753 1.00 31.20 81 GLY A C 1
ATOM 670 O O . GLY A 1 81 ? -1.285 -0.245 -25.930 1.00 31.20 81 GLY A O 1
ATOM 671 N N . ARG A 1 82 ? -0.825 0.727 -23.965 1.00 27.55 82 ARG A N 1
ATOM 672 C CA . ARG A 1 82 ? -0.731 2.088 -24.524 1.00 27.55 82 ARG A CA 1
ATOM 673 C C . ARG A 1 82 ? 0.437 2.868 -23.916 1.00 27.55 82 ARG A C 1
ATOM 675 O O . ARG A 1 82 ? 0.507 2.975 -22.693 1.00 27.55 82 ARG A O 1
ATOM 682 N N . PRO A 1 83 ? 1.336 3.431 -24.744 1.00 30.09 83 PRO A N 1
ATOM 683 C CA . PRO A 1 83 ? 2.355 4.350 -24.268 1.00 30.09 83 PRO A CA 1
ATOM 684 C C . PRO A 1 83 ? 1.669 5.676 -23.932 1.00 30.09 83 PRO A C 1
ATOM 686 O O . PRO A 1 83 ? 1.200 6.383 -24.821 1.00 30.09 83 PRO A O 1
ATOM 689 N N . ILE A 1 84 ? 1.562 5.994 -22.644 1.00 37.12 84 ILE A N 1
ATOM 690 C CA . ILE A 1 84 ? 1.182 7.338 -22.211 1.00 37.12 84 ILE A CA 1
ATOM 691 C C . ILE A 1 84 ? 2.481 8.133 -22.150 1.00 37.12 84 ILE A C 1
ATOM 693 O O . ILE A 1 84 ? 3.455 7.695 -21.534 1.00 37.12 84 ILE A O 1
ATOM 697 N N . GLY A 1 85 ? 2.495 9.249 -22.878 1.00 32.03 85 GLY A N 1
ATOM 698 C CA . GLY A 1 85 ? 3.608 10.180 -22.942 1.00 32.03 85 GLY A CA 1
ATOM 699 C C . GLY A 1 85 ? 4.093 10.586 -21.555 1.00 32.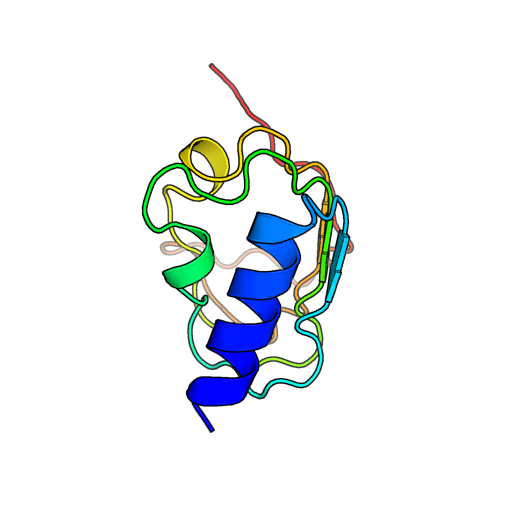03 85 GLY A C 1
ATOM 700 O O . GLY A 1 85 ? 3.344 10.602 -20.581 1.00 32.03 85 GLY A O 1
ATOM 701 N N . VAL A 1 86 ? 5.388 10.861 -21.507 1.00 39.69 86 VAL A N 1
ATOM 702 C CA . VAL A 1 86 ? 6.156 11.318 -20.355 1.00 39.69 86 VAL A CA 1
ATOM 703 C C . VAL A 1 86 ? 5.586 12.606 -19.763 1.00 39.69 86 VAL A C 1
ATOM 705 O O . VAL A 1 86 ? 6.091 13.688 -20.022 1.00 39.69 86 VAL A O 1
ATOM 708 N N . ASP A 1 87 ? 4.583 12.485 -18.907 1.00 30.92 87 ASP A N 1
ATOM 709 C CA . ASP A 1 87 ? 4.283 13.525 -17.939 1.00 30.92 87 ASP A CA 1
ATOM 710 C C . ASP A 1 87 ? 4.587 13.016 -16.540 1.00 30.92 87 ASP A C 1
ATOM 712 O O . ASP A 1 87 ? 4.275 11.895 -16.140 1.00 30.92 87 ASP A O 1
ATOM 716 N N . HIS A 1 88 ? 5.300 13.863 -15.816 1.00 39.00 88 HIS A N 1
ATOM 717 C CA . HIS A 1 88 ? 5.700 13.709 -14.434 1.00 39.00 88 HIS A CA 1
ATOM 718 C C . HIS A 1 88 ? 4.430 13.558 -13.570 1.00 39.00 88 HIS A C 1
ATOM 720 O O . HIS A 1 88 ? 3.919 14.540 -13.039 1.00 39.00 88 HIS A O 1
ATOM 726 N N . TYR A 1 89 ? 3.881 12.345 -13.441 1.00 38.75 89 TYR A N 1
ATOM 727 C CA . TYR A 1 89 ? 2.711 12.073 -12.598 1.00 38.75 89 TYR A CA 1
ATOM 728 C C . TYR A 1 89 ? 3.112 12.141 -11.116 1.00 38.75 89 TYR A C 1
ATOM 730 O O . TYR A 1 89 ? 3.270 11.138 -10.420 1.00 38.75 89 TYR A O 1
ATOM 738 N N . ILE A 1 90 ? 3.301 13.367 -10.630 1.00 42.78 90 ILE A N 1
ATOM 739 C CA . ILE A 1 90 ? 3.152 13.709 -9.220 1.00 42.78 90 ILE A CA 1
ATOM 740 C C . ILE A 1 90 ? 1.666 13.514 -8.911 1.00 42.78 90 ILE A C 1
ATOM 742 O O . ILE A 1 90 ? 0.804 14.018 -9.626 1.00 42.78 90 ILE A O 1
ATOM 746 N N . GLY A 1 91 ? 1.391 12.680 -7.912 1.00 55.19 91 GLY A N 1
ATOM 747 C CA . GLY A 1 91 ? 0.108 12.011 -7.736 1.00 55.19 91 GLY A CA 1
ATOM 748 C C . GLY A 1 91 ? -1.130 12.909 -7.764 1.00 55.19 91 GLY A C 1
ATOM 749 O O . GLY A 1 91 ? -1.117 14.019 -7.237 1.00 55.19 91 GLY A O 1
ATOM 750 N N . ARG A 1 92 ? -2.209 12.363 -8.344 1.00 35.19 92 ARG A N 1
ATOM 751 C CA . ARG A 1 92 ? -3.636 12.585 -8.024 1.00 35.19 92 ARG A CA 1
ATOM 752 C C . ARG A 1 92 ? -4.527 11.859 -9.047 1.00 35.19 92 ARG A C 1
ATOM 754 O O . ARG A 1 92 ? -4.133 11.772 -10.205 1.00 35.19 92 ARG A O 1
ATOM 761 N N . PRO A 1 93 ? -5.779 11.515 -8.708 1.00 34.62 93 PRO A N 1
ATOM 762 C CA . PRO A 1 93 ? -6.297 10.820 -7.532 1.00 34.62 93 PRO A CA 1
ATOM 763 C C . PRO A 1 93 ? -6.613 9.350 -7.878 1.00 34.62 93 PRO A C 1
ATOM 765 O O . PRO A 1 93 ? -6.783 8.983 -9.040 1.00 34.62 93 PRO A O 1
ATOM 768 N N . ILE A 1 94 ? -6.746 8.501 -6.862 1.00 39.28 94 ILE A N 1
ATOM 769 C CA . ILE A 1 94 ? -7.426 7.212 -7.020 1.00 39.28 94 ILE A CA 1
ATOM 770 C C . ILE A 1 94 ? -8.895 7.558 -7.289 1.00 39.28 94 ILE A C 1
ATOM 772 O O . ILE A 1 94 ? -9.646 7.856 -6.363 1.00 39.28 94 ILE A O 1
ATOM 776 N N . PHE A 1 95 ? -9.298 7.624 -8.560 1.00 33.12 95 PHE A N 1
ATOM 777 C CA . PHE A 1 95 ? -10.714 7.689 -8.903 1.00 33.12 95 PHE A CA 1
ATOM 778 C C . PHE A 1 95 ? -11.318 6.327 -8.575 1.00 33.12 95 PHE A C 1
ATOM 780 O O . PHE A 1 95 ? -11.250 5.383 -9.359 1.00 33.12 95 PHE A O 1
ATOM 787 N N . VAL A 1 96 ? -11.889 6.235 -7.377 1.00 40.78 96 VAL A N 1
ATOM 788 C CA . VAL A 1 96 ? -12.926 5.258 -7.069 1.00 40.78 96 VAL A CA 1
ATOM 789 C C . VAL A 1 96 ? -14.144 5.708 -7.878 1.00 40.78 96 VAL A C 1
ATOM 791 O O . VAL A 1 96 ? -14.843 6.638 -7.484 1.00 40.78 96 VAL A O 1
ATOM 794 N N . ALA A 1 97 ? -14.328 5.147 -9.069 1.00 26.48 97 ALA A N 1
ATOM 795 C CA . ALA A 1 97 ? -15.551 5.317 -9.843 1.00 26.48 97 ALA A CA 1
ATOM 796 C C . ALA A 1 97 ? -16.318 3.991 -9.811 1.00 26.48 97 ALA A C 1
ATOM 798 O O . ALA A 1 97 ? -15.726 2.937 -10.045 1.00 26.48 97 ALA A O 1
ATOM 799 N N . SER A 1 98 ? -17.587 4.115 -9.410 1.00 34.44 98 SER A N 1
ATOM 800 C CA . SER A 1 98 ? -18.587 3.088 -9.099 1.00 34.44 98 SER A 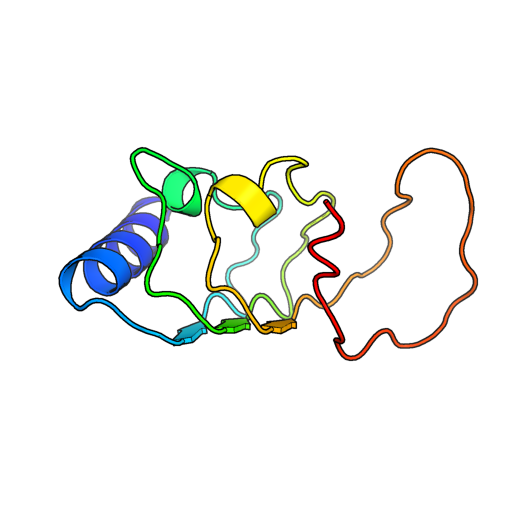CA 1
ATOM 801 C C . SER A 1 98 ? -18.790 1.999 -10.142 1.00 34.44 98 SER A C 1
ATOM 803 O O . SER A 1 98 ? -18.601 2.276 -11.345 1.00 34.44 98 SER A O 1
#

Sequence (98 aa):
MASELHETIFMAKQERHKNLFLNYKNLNMFPVELLKDEGLRFLERLYMKRNSLTTLPDNLAQKLPNLIELLYICITVCIKGRPIGVDHYIGRPIFVAS

InterPro domains:
  IPR032675 Leucine-rich repeat domain superfamily [G3DSA:3.80.10.10] (6-88)

Foldseek 3Di:
DVVVVLVQLVVCQVVLPQEGAQEPVQDLEDPCSCQPDLHSQSHQYYAHEPHNYQDDDPCCCVSHVNHFYYHYPDPDHDDPPDDDDDDPCPDDGPPPDD

pLDDT: mean 70.22, std 20.83, range [26.48, 91.44]

Organism: Nothobranchius furzeri (NCBI:txid105023)

Radius of gyration: 13.53 Å; chains: 1; bounding box: 35×24×40 Å

Secondary structure (DSSP, 8-state):
-HHHHHHHHHHHHHTT-SEEE-TTS--SS--GGGTSTT--TT--EEEETT-------TTHHHHSTT--EEEE--SS--STT-----------------